Protein AF-A0A7C1EZW5-F1 (afdb_monomer_lite)

Radius of gyration: 17.22 Å; chains: 1; bounding box: 45×23×49 Å

Sequence (164 aa):
MNIEGFLLTSAQVAVALAGFAALISAFRRRDNTLSASEIAGRSMILELGLAAGFFGLLPFPIDAFLNEFNLVGVWRICSLILVIFLTVWGVYNYRRAVNVAVHDGLSNGVQMSFNIVLIVINASLIANILIFGIAALYMAGVLYMLVAGGVQFMIFVYQYAQQS

Structure (mmCIF, N/CA/C/O backbone):
data_AF-A0A7C1EZW5-F1
#
_entry.id   AF-A0A7C1EZW5-F1
#
loop_
_atom_site.group_PDB
_atom_site.id
_atom_site.type_symbol
_atom_site.label_atom_id
_atom_site.label_alt_id
_atom_site.label_comp_id
_atom_site.label_asym_id
_atom_site.label_entity_id
_atom_site.label_seq_id
_atom_site.pdbx_PDB_ins_code
_atom_site.Cartn_x
_atom_site.Cartn_y
_atom_site.Cartn_z
_atom_site.occupancy
_atom_site.B_iso_or_equiv
_atom_site.auth_seq_id
_atom_site.auth_comp_id
_atom_site.auth_asym_id
_atom_site.auth_atom_id
_atom_site.pdbx_PDB_model_num
ATOM 1 N N . MET A 1 1 ? -5.305 -12.169 -17.804 1.00 58.91 1 MET A N 1
ATOM 2 C CA . MET A 1 1 ? -5.774 -10.796 -17.520 1.00 58.91 1 MET A CA 1
ATOM 3 C C . MET A 1 1 ? -4.655 -9.845 -17.915 1.00 58.91 1 MET A C 1
ATOM 5 O O . MET A 1 1 ? -3.519 -10.148 -17.574 1.00 58.91 1 MET A O 1
ATOM 9 N N . ASN A 1 2 ? -4.929 -8.791 -18.689 1.00 91.31 2 ASN A N 1
ATOM 10 C CA . ASN A 1 2 ? -3.900 -7.815 -19.077 1.00 91.31 2 ASN A CA 1
ATOM 11 C C . ASN A 1 2 ? -3.554 -6.902 -17.878 1.00 91.31 2 ASN A C 1
ATOM 13 O O . ASN A 1 2 ? -4.418 -6.675 -17.029 1.00 91.31 2 ASN A O 1
ATOM 17 N N . ILE A 1 3 ? -2.319 -6.393 -17.804 1.00 92.62 3 ILE A N 1
ATOM 18 C CA . ILE A 1 3 ? -1.813 -5.545 -16.703 1.00 92.62 3 ILE A CA 1
ATOM 19 C C . ILE A 1 3 ? -2.688 -4.299 -16.539 1.00 92.62 3 ILE A C 1
ATOM 21 O O . ILE A 1 3 ? -3.119 -3.978 -15.435 1.00 92.62 3 ILE A O 1
ATOM 25 N N . GLU A 1 4 ? -3.019 -3.645 -17.649 1.00 91.25 4 GLU A N 1
ATOM 26 C CA . GLU A 1 4 ? -3.917 -2.491 -17.674 1.00 91.25 4 GLU A CA 1
ATOM 27 C C . GLU A 1 4 ? -5.286 -2.816 -17.062 1.00 91.25 4 GLU A C 1
ATOM 29 O O . GLU A 1 4 ? -5.761 -2.110 -16.176 1.00 91.25 4 GLU A O 1
ATOM 34 N N . GLY A 1 5 ? -5.884 -3.944 -17.459 1.00 93.94 5 GLY A N 1
ATOM 35 C CA . GLY A 1 5 ? -7.162 -4.394 -16.909 1.00 93.94 5 GLY A CA 1
ATOM 36 C C . GLY A 1 5 ? -7.098 -4.636 -15.399 1.00 93.94 5 GLY A C 1
ATOM 37 O O . GLY A 1 5 ? -8.037 -4.289 -14.687 1.00 93.94 5 GLY A O 1
ATOM 38 N N . PHE A 1 6 ? -5.983 -5.173 -14.889 1.00 95.19 6 PHE A N 1
ATOM 39 C CA . PHE A 1 6 ? -5.762 -5.318 -13.447 1.00 95.19 6 PHE A CA 1
ATOM 40 C C . PHE A 1 6 ? -5.730 -3.978 -12.727 1.00 95.19 6 PHE A C 1
ATOM 42 O O . PHE A 1 6 ? -6.415 -3.809 -11.718 1.00 95.19 6 PHE A O 1
ATOM 49 N N . LEU A 1 7 ? -4.956 -3.033 -13.245 1.00 94.50 7 LEU A N 1
ATOM 50 C CA . LEU A 1 7 ? -4.761 -1.726 -12.634 1.00 94.50 7 LEU A CA 1
ATOM 51 C C . LEU A 1 7 ? -6.050 -0.899 -12.619 1.00 94.50 7 LEU A C 1
ATOM 53 O O . LEU A 1 7 ? -6.426 -0.373 -11.572 1.00 94.50 7 LEU A O 1
ATOM 57 N N . LEU A 1 8 ? -6.783 -0.871 -13.735 1.00 95.25 8 LEU A N 1
ATOM 58 C CA . LEU A 1 8 ? -8.068 -0.174 -13.823 1.00 95.25 8 LEU A CA 1
ATOM 59 C C . LEU A 1 8 ? -9.123 -0.813 -12.917 1.00 95.25 8 LEU A C 1
ATOM 61 O O . LEU A 1 8 ? -9.821 -0.101 -12.198 1.00 95.25 8 LEU A O 1
ATOM 65 N N . THR A 1 9 ? -9.207 -2.147 -12.888 1.00 96.25 9 THR A N 1
ATOM 66 C CA . THR A 1 9 ? -10.132 -2.849 -11.981 1.00 96.25 9 THR A CA 1
ATOM 67 C C . THR A 1 9 ? -9.777 -2.567 -10.524 1.00 96.25 9 THR A C 1
ATOM 69 O O . THR A 1 9 ? -10.651 -2.264 -9.717 1.00 96.25 9 THR A O 1
ATOM 72 N N . SER A 1 10 ? -8.487 -2.602 -10.184 1.00 95.12 10 SER A N 1
ATOM 73 C CA . SER A 1 10 ? -8.001 -2.280 -8.841 1.00 95.12 10 SER A CA 1
ATOM 74 C C . SER A 1 10 ? -8.378 -0.855 -8.442 1.00 95.12 10 SER A C 1
ATOM 76 O O . SER A 1 10 ? -8.864 -0.647 -7.333 1.00 95.12 10 SER A O 1
ATOM 78 N N . ALA A 1 11 ? -8.234 0.108 -9.357 1.00 94.44 11 ALA A N 1
ATOM 79 C CA . ALA A 1 11 ? -8.622 1.493 -9.123 1.00 94.44 11 ALA A CA 1
ATOM 80 C C . ALA A 1 11 ? -10.140 1.657 -8.935 1.00 94.44 11 ALA A C 1
ATOM 82 O O . ALA A 1 11 ? -10.576 2.364 -8.028 1.00 94.44 11 ALA A O 1
ATOM 83 N N . GLN A 1 12 ? -10.956 0.965 -9.733 1.00 95.31 12 GLN A N 1
ATOM 84 C CA . GLN A 1 12 ? -12.416 0.966 -9.584 1.00 95.31 12 GLN A CA 1
ATOM 85 C C . GLN A 1 12 ? -12.849 0.393 -8.229 1.00 95.31 12 GLN A C 1
ATOM 87 O O . GLN A 1 12 ? -13.665 1.000 -7.534 1.00 95.31 12 GLN A O 1
ATOM 92 N N . VAL A 1 13 ? -12.273 -0.743 -7.825 1.00 95.06 13 VAL A N 1
ATOM 93 C CA . VAL A 1 13 ? -12.552 -1.375 -6.525 1.00 95.06 13 VAL A CA 1
ATOM 94 C C . VAL A 1 13 ? -12.131 -0.460 -5.375 1.00 95.06 13 VAL A C 1
ATOM 96 O O . VAL A 1 13 ? -12.888 -0.280 -4.424 1.00 95.06 13 VAL A O 1
ATOM 99 N N . ALA A 1 14 ? -10.958 0.161 -5.477 1.00 93.00 14 ALA A N 1
ATOM 100 C CA . ALA A 1 14 ? -10.457 1.147 -4.525 1.00 93.00 14 ALA A CA 1
ATOM 101 C C . ALA A 1 14 ? -11.425 2.323 -4.318 1.00 93.00 14 ALA A C 1
ATOM 103 O O . ALA A 1 14 ? -11.773 2.655 -3.182 1.00 93.00 14 ALA A O 1
ATOM 104 N N . VAL A 1 15 ? -11.890 2.928 -5.415 1.00 92.44 15 VAL A N 1
ATOM 105 C CA . VAL A 1 15 ? -12.842 4.047 -5.379 1.00 92.44 15 VAL A CA 1
ATOM 106 C C . VAL A 1 15 ? -14.182 3.602 -4.798 1.00 92.44 15 VAL A C 1
ATOM 108 O O . VAL A 1 15 ? -14.750 4.319 -3.975 1.00 92.44 15 VAL A O 1
ATOM 111 N N . ALA A 1 16 ? -14.669 2.411 -5.158 1.00 93.25 16 ALA A N 1
ATOM 112 C CA . ALA A 1 16 ? -15.894 1.860 -4.587 1.00 93.25 16 ALA A CA 1
ATOM 113 C C . ALA A 1 16 ? -15.770 1.659 -3.067 1.00 93.25 16 ALA A C 1
ATOM 115 O O . ALA A 1 16 ? -16.641 2.107 -2.324 1.00 93.25 16 ALA A O 1
ATOM 116 N N . LEU A 1 17 ? -14.673 1.058 -2.589 1.00 89.75 17 LEU A N 1
ATOM 117 C CA . LEU A 1 17 ? -14.407 0.866 -1.157 1.00 89.75 17 LEU A CA 1
ATOM 118 C C . LEU A 1 17 ? -14.364 2.197 -0.397 1.00 89.75 17 LEU A C 1
ATOM 120 O O . LEU A 1 17 ? -15.031 2.343 0.629 1.00 89.75 17 LEU A O 1
ATOM 124 N N . ALA A 1 18 ? -13.624 3.182 -0.914 1.00 89.38 18 ALA A N 1
ATOM 125 C CA . ALA A 1 18 ? -13.549 4.510 -0.310 1.00 89.38 18 ALA A CA 1
ATOM 126 C C . ALA A 1 18 ? -14.921 5.211 -0.305 1.00 89.38 18 ALA A C 1
ATOM 128 O O . ALA A 1 18 ? -15.319 5.794 0.705 1.00 89.38 18 ALA A O 1
ATOM 129 N N . GLY A 1 19 ? -15.678 5.105 -1.402 1.00 88.94 19 GLY A N 1
ATOM 130 C CA . GLY A 1 19 ? -17.025 5.660 -1.527 1.00 88.94 19 GLY A CA 1
ATOM 131 C C . GLY A 1 19 ? -18.012 5.048 -0.532 1.00 88.94 19 GLY A C 1
ATOM 132 O O . GLY A 1 19 ? -18.710 5.778 0.171 1.00 88.94 19 GLY A O 1
ATOM 133 N N . PHE A 1 20 ? -18.029 3.719 -0.394 1.00 87.25 20 PHE A N 1
ATOM 134 C CA . PHE A 1 20 ? -18.870 3.046 0.598 1.00 87.25 20 PHE A CA 1
ATOM 135 C C . PHE A 1 20 ? -18.492 3.430 2.029 1.00 87.25 20 PHE A C 1
ATOM 137 O O . PHE A 1 20 ? -19.378 3.701 2.840 1.00 87.25 20 PHE A O 1
ATOM 144 N N . ALA A 1 21 ? -17.198 3.519 2.344 1.00 84.06 21 ALA A N 1
ATOM 145 C CA . ALA A 1 21 ? -16.747 3.967 3.659 1.00 84.06 21 ALA A CA 1
ATOM 146 C C . ALA A 1 21 ? -17.227 5.393 3.982 1.00 84.06 21 ALA A C 1
ATOM 148 O O . ALA A 1 21 ? -17.702 5.651 5.092 1.00 84.06 21 ALA A O 1
ATOM 149 N N . ALA A 1 22 ? -17.173 6.302 3.003 1.00 84.94 22 ALA A N 1
ATOM 150 C CA . ALA A 1 22 ? -17.694 7.659 3.143 1.00 84.94 22 ALA A CA 1
ATOM 151 C C . ALA A 1 22 ? -19.218 7.675 3.369 1.00 84.94 22 ALA A C 1
ATOM 153 O O . ALA A 1 22 ? -19.690 8.376 4.265 1.00 84.94 22 ALA A O 1
ATOM 154 N N . LEU A 1 23 ? -19.982 6.865 2.625 1.00 86.50 23 LEU A N 1
ATOM 155 C CA . LEU A 1 23 ? -21.436 6.751 2.789 1.00 86.50 23 LEU A CA 1
ATOM 156 C C . LEU A 1 23 ? -21.817 6.234 4.179 1.00 86.50 23 LEU A C 1
ATOM 158 O O . LEU A 1 23 ? -22.645 6.847 4.850 1.00 86.50 23 LEU A O 1
ATOM 162 N N . ILE A 1 24 ? -21.190 5.154 4.657 1.00 80.25 24 ILE A N 1
ATOM 163 C CA . ILE A 1 24 ? -21.482 4.628 6.002 1.00 80.25 24 ILE A CA 1
ATOM 164 C C . ILE A 1 24 ? -21.112 5.660 7.074 1.00 80.25 24 ILE A C 1
ATOM 166 O O . ILE A 1 24 ? -21.811 5.806 8.079 1.00 80.25 24 ILE A O 1
ATOM 170 N N . SER A 1 25 ? -20.038 6.423 6.856 1.00 76.25 25 SER A N 1
ATOM 171 C CA . SER A 1 25 ? -19.686 7.517 7.756 1.00 76.25 25 SER A CA 1
ATOM 172 C C . SER A 1 25 ? -20.742 8.629 7.767 1.00 76.25 25 SER A C 1
ATOM 174 O O . SER A 1 25 ? -21.007 9.175 8.836 1.00 76.25 25 SER A O 1
ATOM 176 N N . ALA A 1 26 ? -21.359 8.938 6.622 1.00 81.56 26 ALA A N 1
ATOM 177 C CA . ALA A 1 26 ? -22.389 9.969 6.493 1.00 81.56 26 ALA A CA 1
ATOM 178 C C . ALA A 1 26 ? -23.746 9.558 7.093 1.00 81.56 26 ALA A C 1
ATOM 180 O O . ALA A 1 26 ? -24.428 10.391 7.683 1.00 81.56 26 ALA A O 1
ATOM 181 N N . PHE A 1 27 ? -24.132 8.283 6.979 1.00 76.56 27 PHE A N 1
ATOM 182 C CA . PHE A 1 27 ? -25.427 7.784 7.465 1.00 76.56 27 PHE A CA 1
ATOM 183 C C . PHE A 1 27 ? -25.459 7.420 8.960 1.00 76.56 27 PHE A C 1
ATOM 185 O O . PHE A 1 27 ? -26.518 7.071 9.486 1.00 76.56 27 PHE A O 1
ATOM 192 N N . ARG A 1 28 ? -24.336 7.507 9.685 1.00 70.31 28 ARG A N 1
ATOM 193 C CA . ARG A 1 28 ? -24.320 7.225 11.130 1.00 70.31 28 ARG A CA 1
ATOM 194 C C . ARG A 1 28 ? -25.035 8.334 11.915 1.00 70.31 28 ARG A C 1
ATOM 196 O O . ARG A 1 28 ? -24.754 9.516 11.740 1.00 70.31 28 ARG A O 1
ATOM 203 N N . ARG A 1 29 ? -25.913 7.936 12.846 1.00 67.44 29 ARG A N 1
ATOM 204 C CA . ARG A 1 29 ? -26.573 8.847 13.799 1.00 67.44 29 ARG A CA 1
ATOM 205 C C . ARG A 1 29 ? -25.540 9.612 14.633 1.00 67.44 29 ARG A C 1
ATOM 207 O O . ARG A 1 29 ? -24.591 9.023 15.148 1.00 67.44 29 ARG A O 1
ATOM 214 N N . ARG A 1 30 ? -25.754 10.922 14.769 1.00 63.53 30 ARG A N 1
ATOM 215 C CA . ARG A 1 30 ? -24.830 11.886 15.394 1.00 63.53 30 ARG A CA 1
ATOM 216 C C . ARG A 1 30 ? -24.683 11.716 16.914 1.00 63.53 30 ARG A C 1
ATOM 218 O O . ARG A 1 30 ? -23.771 12.296 17.491 1.00 63.53 30 ARG A O 1
ATOM 225 N N . ASP A 1 31 ? -25.540 10.908 17.532 1.00 62.28 31 ASP A N 1
ATOM 226 C CA . ASP A 1 31 ? -25.716 10.879 18.988 1.00 62.28 31 ASP A CA 1
ATOM 227 C C . ASP A 1 31 ? -24.695 9.999 19.739 1.00 62.28 31 ASP A C 1
ATOM 229 O O . ASP A 1 31 ? -24.579 10.124 20.954 1.00 62.28 31 ASP A O 1
ATOM 233 N N . ASN A 1 32 ? -23.902 9.169 19.043 1.00 66.81 32 ASN A N 1
ATOM 234 C CA . ASN A 1 32 ? -22.849 8.344 19.660 1.00 66.81 32 ASN A CA 1
ATOM 235 C C . ASN A 1 32 ? -21.445 8.862 19.317 1.00 66.81 32 ASN A C 1
ATOM 237 O O . ASN A 1 32 ? -21.026 8.806 18.152 1.00 66.81 32 ASN A O 1
ATOM 241 N N . THR A 1 33 ? -20.693 9.290 20.337 1.00 72.88 33 THR A N 1
ATOM 242 C CA . THR A 1 33 ? -19.266 9.626 20.217 1.00 72.88 33 THR A CA 1
ATOM 243 C C . THR A 1 33 ? -18.488 8.433 19.659 1.00 72.88 33 THR A C 1
ATOM 245 O O . THR A 1 33 ? -18.694 7.288 20.055 1.00 72.88 33 THR A O 1
ATOM 248 N N . LEU A 1 34 ? -17.632 8.689 18.668 1.00 68.62 34 LEU A N 1
ATOM 249 C CA . LEU A 1 34 ? -16.804 7.651 18.055 1.00 68.62 34 LEU A CA 1
ATOM 250 C C . LEU A 1 34 ? -15.712 7.217 19.033 1.00 68.62 34 LEU A C 1
ATOM 252 O O . LEU A 1 34 ? -15.039 8.069 19.619 1.00 68.62 34 LEU A O 1
ATOM 256 N N . SER A 1 35 ? -15.489 5.909 19.157 1.00 73.44 35 SER A N 1
ATOM 257 C CA . SER A 1 35 ? -14.277 5.432 19.822 1.00 73.44 35 SER A CA 1
ATOM 258 C C . SER A 1 35 ? -13.046 5.781 18.972 1.00 73.44 35 SER A C 1
ATOM 260 O O . SER A 1 35 ? -13.121 5.916 17.744 1.00 73.44 35 SER A O 1
ATOM 262 N N . ALA A 1 36 ? -11.876 5.890 19.602 1.00 70.88 36 ALA A N 1
ATOM 263 C CA . ALA A 1 36 ? -10.627 6.133 18.879 1.00 70.88 36 ALA A CA 1
ATOM 264 C C . ALA A 1 36 ? -10.334 5.034 17.835 1.00 70.88 36 ALA A C 1
ATOM 266 O O . ALA A 1 36 ? -9.794 5.320 16.763 1.00 70.88 36 ALA A O 1
ATOM 267 N N . SER A 1 37 ? -10.740 3.790 18.113 1.00 70.44 37 SER A N 1
ATOM 268 C CA . SER A 1 37 ? -10.587 2.651 17.204 1.00 70.44 37 SER A CA 1
ATOM 269 C C . SER A 1 37 ? -11.500 2.740 15.976 1.00 70.44 37 SER A C 1
ATOM 271 O O . SER A 1 37 ? -11.053 2.439 14.868 1.00 70.44 37 SER A O 1
ATOM 273 N N . GLU A 1 38 ? -12.733 3.231 16.127 1.00 74.88 38 GLU A N 1
ATOM 274 C CA . GLU A 1 38 ? -13.650 3.464 15.005 1.00 74.88 38 GLU A CA 1
ATOM 275 C C . GLU A 1 38 ? -13.143 4.573 14.077 1.00 74.88 38 GLU A C 1
ATOM 277 O O . GLU A 1 38 ? -13.188 4.425 12.853 1.00 74.88 38 GLU A O 1
ATOM 282 N N . ILE A 1 39 ? -12.627 5.670 14.645 1.00 79.88 39 ILE A N 1
ATOM 283 C CA . ILE A 1 39 ? -12.030 6.768 13.868 1.00 79.88 39 ILE A CA 1
ATOM 284 C C . ILE A 1 39 ? -10.828 6.244 13.081 1.00 79.88 39 ILE A C 1
ATOM 286 O O . ILE A 1 39 ? -10.754 6.430 11.866 1.00 79.88 39 ILE A O 1
ATOM 290 N N . ALA A 1 40 ? -9.916 5.541 13.756 1.00 77.38 40 ALA A N 1
ATOM 291 C CA . ALA A 1 40 ? -8.725 4.977 13.134 1.00 77.38 40 ALA A CA 1
ATOM 292 C C . ALA A 1 40 ? -9.069 3.995 12.001 1.00 77.38 40 ALA A C 1
ATOM 294 O O . ALA A 1 40 ? -8.456 4.053 10.933 1.00 77.38 40 ALA A O 1
ATOM 295 N N . GLY A 1 41 ? -10.071 3.134 12.206 1.00 78.94 41 GLY A N 1
ATOM 296 C CA . GLY A 1 41 ? -10.533 2.178 11.202 1.00 78.94 41 GLY A CA 1
ATOM 297 C C . GLY A 1 41 ? -11.123 2.853 9.964 1.00 78.94 41 GLY A C 1
ATOM 298 O O . GLY A 1 41 ? -10.783 2.478 8.845 1.00 78.94 41 GLY A O 1
ATOM 299 N N . ARG A 1 42 ? -11.948 3.891 10.142 1.00 83.50 42 ARG A N 1
ATOM 300 C CA . ARG A 1 42 ? -12.526 4.659 9.024 1.00 83.50 42 ARG A CA 1
ATOM 301 C C . ARG A 1 42 ? -11.466 5.383 8.212 1.00 83.50 42 ARG A C 1
ATOM 303 O O . ARG A 1 42 ? -11.464 5.270 6.986 1.00 83.50 42 ARG A O 1
ATOM 310 N N . SER A 1 43 ? -10.558 6.086 8.889 1.00 85.00 43 SER A N 1
ATOM 311 C CA . SER A 1 43 ? -9.451 6.773 8.222 1.00 85.00 43 SER A CA 1
ATOM 312 C C . SER A 1 43 ? -8.603 5.785 7.430 1.00 85.00 43 SER A C 1
ATOM 314 O O . SER A 1 43 ? -8.279 6.050 6.282 1.00 85.00 43 SER A O 1
ATOM 316 N N . MET A 1 44 ? -8.338 4.599 7.985 1.00 86.62 44 MET A N 1
ATOM 317 C CA . MET A 1 44 ? -7.575 3.556 7.301 1.00 86.62 44 MET A CA 1
ATOM 318 C C . MET A 1 44 ? -8.240 3.058 6.012 1.00 86.62 44 MET A C 1
ATOM 320 O O . MET A 1 44 ? -7.550 2.892 5.009 1.00 86.62 44 MET A O 1
ATOM 324 N N . ILE A 1 45 ? -9.561 2.840 6.011 1.00 89.81 45 ILE A N 1
ATOM 325 C CA . ILE A 1 45 ? -10.283 2.402 4.804 1.00 89.81 45 ILE A CA 1
ATOM 326 C C . ILE A 1 45 ? -10.208 3.481 3.718 1.00 89.81 45 ILE A C 1
ATOM 328 O O . ILE A 1 45 ? -9.930 3.169 2.562 1.00 89.81 45 ILE A O 1
ATOM 332 N N . LEU A 1 46 ? -10.421 4.748 4.090 1.00 89.94 46 LEU A N 1
ATOM 333 C CA . LEU A 1 46 ? -10.352 5.873 3.156 1.00 89.94 46 LEU A CA 1
ATOM 334 C C . LEU A 1 46 ? -8.936 6.081 2.611 1.00 89.94 46 LEU A C 1
ATOM 336 O O . LEU A 1 46 ? -8.765 6.195 1.401 1.00 89.94 46 LEU A O 1
ATOM 340 N N . GLU A 1 47 ? -7.926 6.092 3.482 1.00 91.81 47 GLU A N 1
ATOM 341 C CA . GLU A 1 47 ? -6.517 6.251 3.113 1.00 91.81 47 GLU A CA 1
ATOM 342 C C . GLU A 1 47 ? -6.070 5.154 2.145 1.00 91.81 47 GLU A C 1
ATOM 344 O O . GLU A 1 47 ? -5.539 5.458 1.080 1.00 91.81 47 GLU A O 1
ATOM 349 N N . LEU A 1 48 ? -6.313 3.882 2.484 1.00 92.88 48 LEU A N 1
ATOM 350 C CA . LEU A 1 48 ? -5.892 2.752 1.655 1.00 92.88 48 LEU A CA 1
ATOM 351 C C . LEU A 1 48 ? -6.706 2.639 0.368 1.00 92.88 48 LEU A C 1
ATOM 353 O O . LEU A 1 48 ? -6.134 2.320 -0.670 1.00 92.88 48 LEU A O 1
ATOM 357 N N . GLY A 1 49 ? -8.011 2.924 0.409 1.00 92.44 49 GLY A N 1
ATOM 358 C CA . GLY A 1 49 ? -8.859 2.947 -0.781 1.00 92.44 49 GLY A CA 1
ATOM 359 C C . GLY A 1 49 ? -8.409 4.026 -1.763 1.00 92.44 49 GLY A C 1
ATOM 360 O O . GLY A 1 49 ? -8.113 3.727 -2.916 1.00 92.44 49 GLY A O 1
ATOM 361 N N . LEU A 1 50 ? -8.262 5.272 -1.309 1.00 93.62 50 LEU A N 1
ATOM 362 C CA . LEU A 1 50 ? -7.802 6.368 -2.168 1.00 93.62 50 LEU A CA 1
ATOM 363 C C . LEU A 1 50 ? -6.370 6.146 -2.666 1.00 93.62 50 LEU A C 1
ATOM 365 O O . LEU A 1 50 ? -6.102 6.364 -3.847 1.00 93.62 50 LEU A O 1
ATOM 369 N N . ALA A 1 51 ? -5.467 5.664 -1.807 1.00 95.62 51 ALA A N 1
ATOM 370 C CA . ALA A 1 51 ? -4.103 5.342 -2.207 1.00 95.62 51 ALA A CA 1
ATOM 371 C C . ALA A 1 51 ? -4.070 4.218 -3.248 1.00 95.62 51 ALA A C 1
ATOM 373 O O . ALA A 1 51 ? -3.412 4.366 -4.273 1.00 95.62 51 ALA A O 1
ATOM 374 N N . ALA A 1 52 ? -4.812 3.126 -3.051 1.00 95.88 52 ALA A N 1
ATOM 375 C CA . ALA A 1 52 ? -4.897 2.048 -4.031 1.00 95.88 52 ALA A CA 1
ATOM 376 C C . ALA A 1 52 ? -5.480 2.522 -5.369 1.00 95.88 52 ALA A C 1
ATOM 378 O O . ALA A 1 52 ? -5.016 2.081 -6.416 1.00 95.88 52 ALA A O 1
ATOM 379 N N . GLY A 1 53 ? -6.434 3.458 -5.349 1.00 95.69 53 GLY A N 1
ATOM 380 C CA . GLY A 1 53 ? -6.953 4.106 -6.553 1.00 95.69 53 GLY A CA 1
ATOM 381 C C . GLY A 1 53 ? -5.885 4.922 -7.274 1.00 95.69 53 GLY A C 1
ATOM 382 O O . GLY A 1 53 ? -5.639 4.720 -8.462 1.00 95.69 53 GLY A O 1
ATOM 383 N N . PHE A 1 54 ? -5.203 5.797 -6.536 1.00 96.88 54 PHE A N 1
ATOM 384 C CA . PHE A 1 54 ? -4.120 6.628 -7.054 1.00 96.88 54 PHE A CA 1
ATOM 385 C C . PHE A 1 54 ? -2.979 5.786 -7.635 1.00 96.88 54 PHE A C 1
ATOM 387 O O . PHE A 1 54 ? -2.591 5.980 -8.782 1.00 96.88 54 PHE A O 1
ATOM 394 N N . PHE A 1 55 ? -2.474 4.811 -6.878 1.00 97.00 55 PHE A N 1
ATOM 395 C CA . PHE A 1 55 ? -1.406 3.921 -7.325 1.00 97.00 55 PHE A CA 1
ATOM 396 C C . PHE A 1 55 ? -1.879 2.965 -8.427 1.00 97.00 55 PHE A C 1
ATOM 398 O O . PHE A 1 55 ? -1.127 2.692 -9.348 1.00 97.00 55 PHE A O 1
ATOM 405 N N . GLY A 1 56 ? -3.138 2.529 -8.440 1.00 95.69 56 GLY A N 1
ATOM 406 C CA . GLY A 1 56 ? -3.687 1.791 -9.580 1.00 95.69 56 GLY A CA 1
ATOM 407 C C . GLY A 1 56 ? -3.585 2.581 -10.890 1.00 95.69 56 GLY A C 1
ATOM 408 O O . GLY A 1 56 ? -3.317 2.005 -11.938 1.00 95.69 56 GLY A O 1
ATOM 409 N N . LEU A 1 57 ? -3.731 3.905 -10.831 1.00 96.44 57 LEU A N 1
ATOM 410 C CA . LEU A 1 57 ? -3.662 4.775 -12.004 1.00 96.44 57 LEU A CA 1
ATOM 411 C C . LEU A 1 57 ? -2.267 5.347 -12.277 1.00 96.44 57 LEU A C 1
ATOM 413 O O . LEU A 1 57 ? -2.021 5.791 -13.391 1.00 96.44 57 LEU A O 1
ATOM 417 N N . LEU A 1 58 ? -1.356 5.339 -11.304 1.00 96.00 58 LEU A N 1
ATOM 418 C CA . LEU A 1 58 ? -0.046 5.991 -11.388 1.00 96.00 58 LEU A CA 1
ATOM 419 C C . LEU A 1 58 ? 0.847 5.532 -12.563 1.00 96.00 58 LEU A C 1
ATOM 421 O O . LEU A 1 58 ? 1.548 6.385 -13.112 1.00 96.00 58 LEU A O 1
ATOM 425 N N . PRO A 1 59 ? 0.845 4.255 -12.999 1.00 94.12 59 PRO A N 1
ATOM 426 C CA . PRO A 1 59 ? 1.681 3.832 -14.120 1.00 94.12 59 PRO A CA 1
ATOM 427 C C . PRO A 1 59 ? 1.355 4.535 -15.441 1.00 94.12 59 PRO A C 1
ATOM 429 O O . PRO A 1 59 ? 2.276 4.826 -16.192 1.00 94.12 59 PRO A O 1
ATOM 432 N N . PHE A 1 60 ? 0.086 4.866 -15.709 1.00 93.19 60 PHE A N 1
ATOM 433 C CA . PHE A 1 60 ? -0.339 5.488 -16.971 1.00 93.19 60 PHE A CA 1
ATOM 434 C C . PHE A 1 60 ? 0.245 6.894 -17.206 1.00 93.19 60 PHE A C 1
ATOM 436 O O . PHE A 1 60 ? 0.835 7.114 -18.263 1.00 93.19 60 PHE A O 1
ATOM 443 N N . PRO A 1 61 ? 0.136 7.863 -16.270 1.00 93.12 61 PRO A N 1
ATOM 444 C CA . PRO A 1 61 ? 0.781 9.153 -16.444 1.00 93.12 61 PRO A CA 1
ATOM 445 C C . PRO A 1 61 ? 2.303 9.019 -16.428 1.00 93.12 61 PRO A C 1
ATOM 447 O O . PRO A 1 61 ? 2.955 9.722 -17.187 1.00 93.12 61 PRO A O 1
ATOM 450 N N . ILE A 1 62 ? 2.886 8.126 -15.615 1.00 92.38 62 ILE A N 1
ATOM 451 C CA . ILE A 1 62 ? 4.346 7.942 -15.594 1.00 92.38 62 ILE A CA 1
ATOM 452 C C . ILE A 1 62 ? 4.854 7.452 -16.952 1.00 92.38 62 ILE A C 1
ATOM 454 O O . ILE A 1 62 ? 5.819 8.017 -17.453 1.00 92.38 62 ILE A O 1
ATOM 458 N N . ASP A 1 63 ? 4.190 6.470 -17.559 1.00 91.56 63 ASP A N 1
ATOM 459 C CA . ASP A 1 63 ? 4.502 5.985 -18.908 1.00 91.56 63 ASP A CA 1
ATOM 460 C C . ASP A 1 63 ? 4.379 7.110 -19.952 1.00 91.56 63 ASP A C 1
ATOM 462 O O . ASP A 1 63 ? 5.295 7.336 -20.738 1.00 91.56 63 ASP A O 1
ATOM 466 N N . ALA A 1 64 ? 3.308 7.911 -19.884 1.00 89.38 64 ALA A N 1
ATOM 467 C CA . ALA A 1 64 ? 3.088 9.029 -20.803 1.00 89.38 64 ALA A CA 1
ATOM 468 C C . ALA A 1 64 ? 4.100 10.185 -20.648 1.00 89.38 64 ALA A C 1
ATOM 470 O O . ALA A 1 64 ? 4.496 10.800 -21.640 1.00 89.38 64 ALA A O 1
ATOM 471 N N . PHE A 1 65 ? 4.510 10.517 -19.418 1.00 87.12 65 PHE A N 1
ATOM 472 C CA . PHE A 1 65 ? 5.474 11.591 -19.145 1.00 87.12 65 PHE A CA 1
ATOM 473 C C . PHE A 1 65 ? 6.905 11.177 -19.467 1.00 87.12 65 PHE A C 1
ATOM 475 O O . PHE A 1 65 ? 7.705 11.995 -19.919 1.00 87.12 65 PHE A O 1
ATOM 482 N N . LEU A 1 66 ? 7.234 9.916 -19.214 1.00 81.75 66 LEU A N 1
ATOM 483 C CA . LEU A 1 66 ? 8.573 9.382 -19.352 1.00 81.75 66 LEU A CA 1
ATOM 484 C C . LEU A 1 66 ? 8.744 8.660 -20.685 1.00 81.75 66 LEU A C 1
ATOM 486 O O . LEU A 1 66 ? 9.393 7.627 -20.686 1.00 81.75 66 LEU A O 1
ATOM 490 N N . ASN A 1 67 ? 8.241 9.206 -21.800 1.00 71.75 67 ASN A N 1
ATOM 491 C CA . ASN A 1 67 ? 8.371 8.666 -23.174 1.00 71.75 67 ASN A CA 1
ATOM 492 C C . ASN A 1 67 ? 9.788 8.155 -23.573 1.00 71.75 67 ASN A C 1
ATOM 494 O O . ASN A 1 67 ? 9.946 7.548 -24.628 1.00 71.75 67 ASN A O 1
ATOM 498 N N . GLU A 1 68 ? 10.819 8.404 -22.759 1.00 64.94 68 GLU A N 1
ATOM 499 C CA . GLU A 1 68 ? 12.201 7.927 -22.885 1.00 64.94 68 GLU A CA 1
ATOM 500 C C . GLU A 1 68 ? 12.573 6.702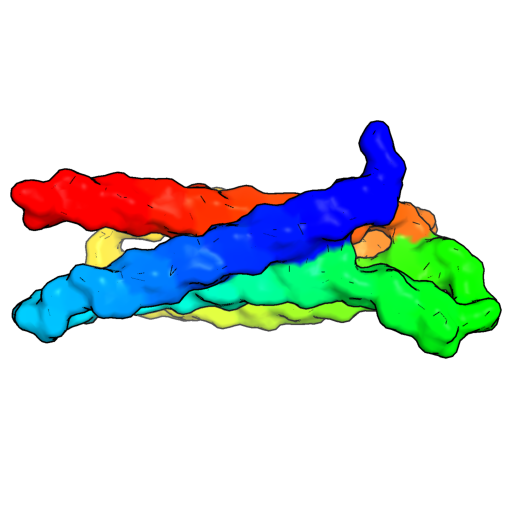 -22.013 1.00 64.94 68 GLU A C 1
ATOM 502 O O . GLU A 1 68 ? 13.559 6.021 -22.299 1.00 64.94 68 GLU A O 1
ATOM 507 N N . PHE A 1 69 ? 11.837 6.388 -20.942 1.00 61.44 69 PHE A N 1
ATOM 508 C CA . PHE A 1 69 ? 12.110 5.228 -20.093 1.00 61.44 69 PHE A CA 1
ATOM 509 C C . PHE A 1 69 ? 11.433 3.978 -20.661 1.00 61.44 69 PHE A C 1
ATOM 511 O O . PHE A 1 69 ? 10.220 3.923 -20.821 1.00 61.44 69 PHE A O 1
ATOM 518 N N . ASN A 1 70 ? 12.218 2.918 -20.880 1.00 81.44 70 ASN A N 1
ATOM 519 C CA . ASN A 1 70 ? 11.674 1.589 -21.168 1.00 81.44 70 ASN A CA 1
ATOM 520 C C . ASN A 1 70 ? 10.666 1.165 -20.084 1.00 81.44 70 ASN A C 1
ATOM 522 O O . ASN A 1 70 ? 10.816 1.544 -18.922 1.00 81.44 70 ASN A O 1
ATOM 526 N N . LEU A 1 71 ? 9.730 0.272 -20.428 1.00 83.06 71 LEU A N 1
ATOM 527 C CA . LEU A 1 71 ? 8.729 -0.321 -19.520 1.00 83.06 71 LEU A CA 1
ATOM 528 C C . LEU A 1 71 ? 9.282 -0.683 -18.125 1.00 83.06 71 LEU A C 1
ATOM 530 O O . LEU A 1 71 ? 8.626 -0.466 -17.112 1.00 83.06 71 LEU A O 1
ATOM 534 N N . VAL A 1 72 ? 10.514 -1.196 -18.053 1.00 87.69 72 VAL A N 1
ATOM 535 C CA . VAL A 1 72 ? 11.207 -1.535 -16.796 1.00 87.69 72 VAL A CA 1
ATOM 536 C C . VAL A 1 72 ? 11.379 -0.319 -15.870 1.00 87.69 72 VAL A C 1
ATOM 538 O O . VAL A 1 72 ? 11.207 -0.429 -14.656 1.00 87.69 72 VAL A O 1
ATOM 541 N N . GLY A 1 73 ? 11.713 0.848 -16.425 1.00 90.44 73 GLY A N 1
ATOM 542 C CA . GLY A 1 73 ? 11.892 2.099 -15.686 1.00 90.44 73 GLY A CA 1
ATOM 543 C C . GLY A 1 73 ? 10.595 2.594 -15.051 1.00 90.44 73 GLY A C 1
ATOM 544 O O . GLY A 1 73 ? 10.600 2.948 -13.871 1.00 90.44 73 GLY A O 1
ATOM 545 N N . VAL A 1 74 ? 9.477 2.518 -15.783 1.00 93.75 74 VAL A N 1
ATOM 546 C CA . VAL A 1 74 ? 8.140 2.884 -15.282 1.00 93.75 74 VAL A CA 1
ATOM 547 C C . VAL A 1 74 ? 7.814 2.103 -14.010 1.00 93.75 74 VAL A C 1
ATOM 549 O O . VAL A 1 74 ? 7.489 2.700 -12.982 1.00 93.75 74 VAL A O 1
ATOM 552 N N . TRP A 1 75 ? 7.988 0.777 -14.026 1.00 95.44 75 TRP A N 1
ATOM 553 C CA . TRP A 1 75 ? 7.690 -0.064 -12.863 1.00 95.44 75 TRP A CA 1
ATOM 554 C C . TRP A 1 75 ? 8.611 0.206 -11.678 1.00 95.44 75 TRP A C 1
ATOM 556 O O . TRP A 1 75 ? 8.147 0.196 -10.539 1.00 95.44 75 TRP A O 1
ATOM 566 N N . ARG A 1 76 ? 9.896 0.490 -11.917 1.00 95.56 76 ARG A N 1
ATOM 567 C CA . ARG A 1 76 ? 10.837 0.842 -10.843 1.00 95.56 76 ARG A CA 1
ATOM 568 C C . ARG A 1 76 ? 10.453 2.154 -10.166 1.00 95.56 76 ARG A C 1
ATOM 570 O O . ARG A 1 76 ? 10.449 2.213 -8.939 1.00 95.56 76 ARG A O 1
ATOM 577 N N . ILE A 1 77 ? 10.080 3.173 -10.937 1.00 95.50 77 ILE A N 1
ATOM 578 C CA . ILE A 1 77 ? 9.658 4.474 -10.398 1.00 95.50 77 ILE A CA 1
ATOM 579 C C . ILE A 1 77 ? 8.332 4.332 -9.646 1.00 95.50 77 ILE A C 1
ATOM 581 O O . ILE A 1 77 ? 8.221 4.784 -8.507 1.00 95.50 77 ILE A O 1
ATOM 585 N N . CYS A 1 78 ? 7.353 3.633 -10.225 1.00 96.88 78 CYS A N 1
ATOM 586 C CA . CYS A 1 78 ? 6.082 3.354 -9.556 1.00 96.88 78 CYS A CA 1
ATOM 587 C C . CYS A 1 78 ? 6.295 2.603 -8.232 1.00 96.88 78 CYS A C 1
ATOM 589 O O . CYS A 1 78 ? 5.724 2.979 -7.208 1.00 96.88 78 CYS A O 1
ATOM 591 N N . SER A 1 79 ? 7.147 1.569 -8.227 1.00 97.75 79 SER A N 1
ATOM 592 C CA . SER A 1 79 ? 7.504 0.826 -7.015 1.00 97.75 79 SER A CA 1
ATOM 593 C C . SER A 1 79 ? 8.238 1.688 -5.991 1.00 97.75 79 SER A C 1
ATOM 595 O O . SER A 1 79 ? 7.962 1.546 -4.805 1.00 97.75 79 SER A O 1
ATOM 597 N N . LEU A 1 80 ? 9.122 2.596 -6.414 1.00 97.75 80 LEU A N 1
ATOM 598 C CA . LEU A 1 80 ? 9.824 3.514 -5.513 1.00 97.75 80 LEU A CA 1
ATOM 599 C C . LEU A 1 80 ? 8.845 4.427 -4.774 1.00 97.75 80 LEU A C 1
ATOM 601 O O . LEU A 1 80 ? 8.874 4.495 -3.545 1.00 97.75 80 LEU A O 1
ATOM 605 N N . ILE A 1 81 ? 7.949 5.085 -5.512 1.00 97.50 81 ILE A N 1
ATOM 606 C CA . ILE A 1 81 ? 6.943 5.980 -4.927 1.00 97.50 81 ILE A CA 1
ATOM 607 C C . ILE A 1 81 ? 6.024 5.186 -3.986 1.00 97.50 81 ILE A C 1
ATOM 609 O O . ILE A 1 81 ? 5.727 5.639 -2.879 1.00 97.50 81 ILE A O 1
ATOM 613 N N . LEU A 1 82 ? 5.629 3.972 -4.386 1.00 97.94 82 LEU A N 1
ATOM 614 C CA . LEU A 1 82 ? 4.786 3.103 -3.570 1.00 97.94 82 LEU A CA 1
ATOM 615 C C . LEU A 1 82 ? 5.477 2.649 -2.273 1.00 97.94 82 LEU A C 1
ATOM 617 O O . LEU A 1 82 ? 4.844 2.678 -1.222 1.00 97.94 82 LEU A O 1
ATOM 621 N N . VAL A 1 83 ? 6.763 2.279 -2.305 1.00 97.88 83 VAL A N 1
ATOM 622 C CA . VAL A 1 83 ? 7.529 1.904 -1.096 1.00 97.88 83 VAL A CA 1
ATOM 623 C C . VAL A 1 83 ? 7.615 3.061 -0.117 1.00 97.88 83 VAL A C 1
ATOM 625 O O . VAL A 1 83 ? 7.418 2.861 1.081 1.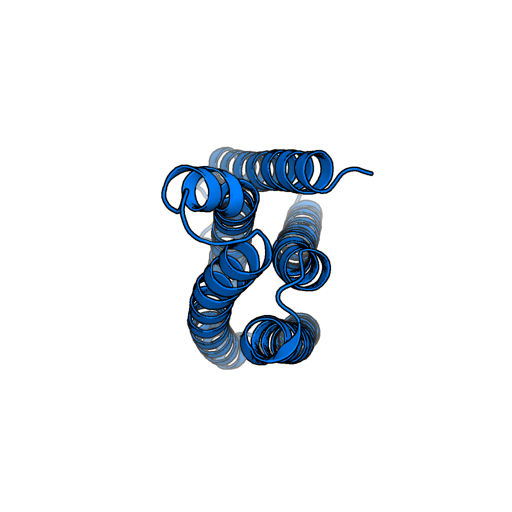00 97.88 83 VAL A O 1
ATOM 628 N N . ILE A 1 84 ? 7.887 4.273 -0.609 1.00 97.94 84 ILE A N 1
ATOM 629 C CA . ILE A 1 84 ? 7.948 5.467 0.240 1.00 97.94 84 ILE A CA 1
ATOM 630 C C . ILE A 1 84 ? 6.599 5.666 0.934 1.00 97.94 84 ILE A C 1
ATOM 632 O O . ILE A 1 84 ? 6.553 5.786 2.159 1.00 97.94 84 ILE A O 1
ATOM 636 N N . PHE A 1 85 ? 5.504 5.623 0.172 1.00 97.38 85 PHE A N 1
ATOM 637 C CA . PHE A 1 85 ? 4.159 5.743 0.724 1.00 97.38 85 PHE A CA 1
ATOM 638 C C . PHE A 1 85 ? 3.862 4.660 1.769 1.00 97.38 85 PHE A C 1
ATOM 640 O O . PHE A 1 85 ? 3.498 4.985 2.897 1.00 97.38 85 PHE A O 1
ATOM 647 N N . LEU A 1 86 ? 4.063 3.384 1.430 1.00 96.19 86 LEU A N 1
ATOM 648 C CA . LEU A 1 86 ? 3.781 2.251 2.315 1.00 96.19 86 LEU A CA 1
ATOM 649 C C . LEU A 1 86 ? 4.638 2.266 3.582 1.00 96.19 86 LEU A C 1
ATOM 651 O O . LEU A 1 86 ? 4.165 1.871 4.646 1.00 96.19 86 LEU A O 1
ATOM 655 N N . THR A 1 87 ? 5.878 2.743 3.492 1.00 96.38 87 THR A N 1
ATOM 656 C CA . THR A 1 87 ? 6.767 2.892 4.649 1.00 96.38 87 THR A CA 1
ATOM 657 C C . THR A 1 87 ? 6.274 4.003 5.572 1.00 96.38 87 THR A C 1
ATOM 659 O O . THR A 1 87 ? 6.119 3.775 6.771 1.00 96.38 87 THR A O 1
ATOM 662 N N . VAL A 1 88 ? 5.976 5.190 5.032 1.00 95.56 88 VAL A N 1
ATOM 663 C CA . VAL A 1 88 ? 5.456 6.321 5.820 1.00 95.56 88 VAL A CA 1
ATOM 664 C C . VAL A 1 88 ? 4.120 5.957 6.465 1.00 95.56 88 VAL A C 1
ATOM 666 O O . VAL A 1 88 ? 3.942 6.141 7.672 1.00 95.56 88 VAL A O 1
ATOM 669 N N . TRP A 1 89 ? 3.209 5.379 5.681 1.00 93.88 89 TRP A N 1
ATOM 670 C CA . TRP A 1 89 ? 1.911 4.917 6.156 1.00 93.88 89 TRP A CA 1
ATOM 671 C C . TRP A 1 89 ? 2.057 3.827 7.225 1.00 93.88 89 TRP A C 1
ATOM 673 O O . TRP A 1 89 ? 1.430 3.912 8.278 1.00 93.88 89 TRP A O 1
ATOM 683 N N . GLY A 1 90 ? 2.938 2.846 7.012 1.00 92.00 90 GLY A N 1
ATOM 684 C CA . GLY A 1 90 ? 3.205 1.769 7.965 1.00 92.00 90 GLY A CA 1
ATOM 685 C C . GLY A 1 90 ? 3.730 2.274 9.305 1.00 92.00 90 GLY A C 1
ATOM 686 O O . GLY A 1 90 ? 3.242 1.860 10.354 1.00 92.00 90 GLY A O 1
ATOM 687 N N . VAL A 1 91 ? 4.676 3.217 9.288 1.00 92.19 91 VAL A N 1
ATOM 688 C CA . VAL A 1 91 ? 5.205 3.845 10.509 1.00 92.19 91 VAL A CA 1
ATOM 689 C C . VAL A 1 91 ? 4.114 4.625 11.240 1.00 92.19 91 VAL A C 1
ATOM 691 O O . VAL A 1 91 ? 3.996 4.512 12.463 1.00 92.19 91 VAL A O 1
ATOM 694 N N . TYR A 1 92 ? 3.298 5.396 10.514 1.00 89.88 92 TYR A N 1
ATOM 695 C CA . TYR A 1 92 ? 2.173 6.125 11.099 1.00 89.88 92 TYR A CA 1
ATOM 696 C C . TYR A 1 92 ? 1.149 5.171 11.727 1.00 89.88 92 TYR A C 1
ATOM 698 O O . TYR A 1 92 ? 0.758 5.353 12.882 1.00 89.88 92 TYR A O 1
ATOM 706 N N . ASN A 1 93 ? 0.773 4.111 11.009 1.00 86.81 93 ASN A N 1
ATOM 707 C CA . ASN A 1 93 ? -0.186 3.125 11.484 1.00 86.81 93 ASN A CA 1
ATOM 708 C C . ASN A 1 93 ? 0.351 2.329 12.681 1.00 86.81 93 ASN A C 1
ATOM 710 O O . ASN A 1 93 ? -0.390 2.098 13.630 1.00 86.81 93 ASN A O 1
ATOM 714 N N . TYR A 1 94 ? 1.638 1.973 12.691 1.00 86.38 94 TYR A N 1
ATOM 715 C CA . TYR A 1 94 ? 2.278 1.325 13.835 1.00 86.38 94 TYR A CA 1
ATOM 716 C C . TYR A 1 94 ? 2.245 2.218 15.080 1.00 86.38 94 TYR A C 1
ATOM 718 O O . TYR A 1 94 ? 1.836 1.773 16.150 1.00 86.38 94 TYR A O 1
ATOM 726 N N . ARG A 1 95 ? 2.598 3.504 14.943 1.00 86.38 95 ARG A N 1
ATOM 727 C CA . ARG A 1 95 ? 2.513 4.472 16.051 1.00 86.38 95 ARG A CA 1
ATOM 728 C C . ARG A 1 95 ? 1.079 4.626 16.557 1.00 86.38 95 ARG A C 1
ATOM 730 O O . ARG A 1 95 ? 0.856 4.638 17.764 1.00 86.38 95 ARG A O 1
ATOM 737 N N . ARG A 1 96 ? 0.107 4.700 15.643 1.00 80.38 96 ARG A N 1
ATOM 738 C CA . ARG A 1 96 ? -1.321 4.757 15.982 1.00 80.38 96 ARG A CA 1
ATOM 739 C C . ARG A 1 96 ? -1.770 3.499 16.730 1.00 80.38 96 ARG A C 1
ATOM 741 O O . ARG A 1 96 ? -2.426 3.623 17.757 1.00 80.38 9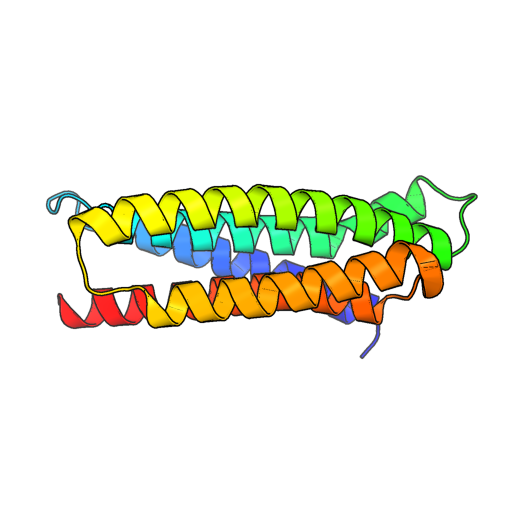6 ARG A O 1
ATOM 748 N N . ALA A 1 97 ? -1.379 2.317 16.257 1.00 77.38 97 ALA A N 1
ATOM 749 C CA . ALA A 1 97 ? -1.706 1.036 16.877 1.00 77.38 97 ALA A CA 1
ATOM 750 C C . ALA A 1 97 ? -1.141 0.929 18.298 1.00 77.38 97 ALA A C 1
ATOM 752 O O . ALA A 1 97 ? -1.878 0.593 19.218 1.00 77.38 97 ALA A O 1
ATOM 753 N N . VAL A 1 98 ? 0.131 1.288 18.502 1.00 78.25 98 VAL A N 1
ATOM 754 C CA . VAL A 1 98 ? 0.760 1.294 19.833 1.00 78.25 98 VAL A CA 1
ATOM 755 C C . VAL A 1 98 ? 0.019 2.233 20.788 1.00 78.25 98 VAL A C 1
ATOM 757 O O . VAL A 1 98 ? -0.293 1.837 21.907 1.00 78.25 98 VAL A O 1
ATOM 760 N N . ASN A 1 99 ? -0.335 3.442 20.342 1.00 74.19 99 ASN A N 1
ATOM 761 C CA . ASN A 1 99 ? -1.057 4.401 21.180 1.00 74.19 99 ASN A CA 1
ATOM 762 C C . ASN A 1 99 ? -2.459 3.905 21.575 1.00 74.19 99 ASN A C 1
ATOM 764 O O . ASN A 1 99 ? -2.876 4.106 22.713 1.00 74.19 99 ASN A O 1
ATOM 768 N N . VAL A 1 100 ? -3.178 3.241 20.665 1.00 68.94 100 VAL A N 1
ATOM 769 C CA . VAL A 1 100 ? -4.510 2.671 20.943 1.00 68.94 100 VAL A CA 1
ATOM 770 C C . VAL A 1 100 ? -4.413 1.416 21.819 1.00 68.94 100 VAL A C 1
ATOM 772 O O . VAL A 1 100 ? -5.218 1.238 22.730 1.00 68.94 100 VAL A O 1
ATOM 775 N N . ALA A 1 101 ? -3.404 0.567 21.608 1.00 66.50 101 ALA A N 1
ATOM 776 C CA . ALA A 1 101 ? -3.205 -0.660 22.381 1.00 66.50 101 ALA A CA 1
ATOM 777 C C . ALA A 1 101 ? -2.945 -0.394 23.869 1.00 66.50 101 ALA A C 1
ATOM 779 O O . ALA A 1 101 ? -3.397 -1.166 24.712 1.00 66.50 101 ALA A O 1
ATOM 780 N N . VAL A 1 102 ? -2.257 0.709 24.183 1.00 60.84 102 VAL A N 1
ATOM 781 C CA . VAL A 1 102 ? -2.040 1.177 25.562 1.00 60.84 102 VAL A CA 1
ATOM 782 C C . VAL A 1 102 ? -3.362 1.500 26.273 1.00 60.84 102 VAL A C 1
ATOM 784 O O . VAL A 1 102 ? -3.429 1.367 27.491 1.00 60.84 102 VAL A O 1
ATOM 787 N N . HIS A 1 103 ? -4.408 1.888 25.536 1.00 58.97 103 HIS A N 1
ATOM 788 C CA . HIS A 1 103 ? -5.688 2.308 26.111 1.00 58.97 103 HIS A CA 1
ATOM 789 C C . HIS A 1 103 ? -6.736 1.181 26.157 1.00 58.97 103 HIS A C 1
ATOM 791 O O . HIS A 1 103 ? -7.425 1.063 27.164 1.00 58.97 103 HIS A O 1
ATOM 797 N N . ASP A 1 104 ? -6.821 0.328 25.126 1.00 58.25 104 AS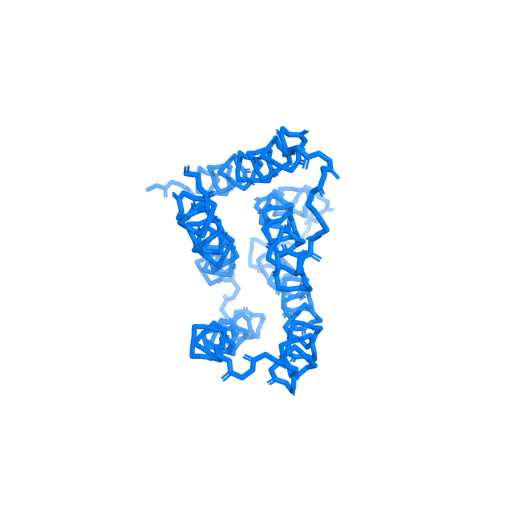P A N 1
ATOM 798 C CA . ASP A 1 104 ? -7.967 -0.589 24.957 1.00 58.25 104 ASP A CA 1
ATOM 799 C C . ASP A 1 104 ? -7.630 -2.097 25.029 1.00 58.25 104 ASP A C 1
ATOM 801 O O . ASP A 1 104 ? -8.535 -2.927 24.982 1.00 58.25 104 ASP A O 1
ATOM 805 N N . GLY A 1 105 ? -6.353 -2.497 25.132 1.00 52.88 105 GLY A N 1
ATOM 806 C CA . GLY A 1 105 ? -5.911 -3.869 25.464 1.00 52.88 105 GLY A CA 1
ATOM 807 C C . GLY A 1 105 ? -6.275 -5.032 24.512 1.00 52.88 105 GLY A C 1
ATOM 808 O O . GLY A 1 105 ? -5.695 -6.108 24.647 1.00 52.88 105 GLY A O 1
ATOM 809 N N . LEU A 1 106 ? -7.186 -4.864 23.541 1.00 49.59 106 LEU A N 1
ATOM 810 C CA . LEU A 1 106 ? -7.892 -5.994 22.902 1.00 49.59 106 LEU A CA 1
ATOM 811 C C . LEU A 1 106 ? -7.879 -6.061 21.360 1.00 49.59 106 LEU A C 1
ATOM 813 O O . LEU A 1 106 ? -8.608 -6.860 20.784 1.00 49.59 106 LEU A O 1
ATOM 817 N N . SER A 1 107 ? -7.019 -5.321 20.647 1.00 54.69 107 SER A N 1
ATOM 818 C CA . SER A 1 107 ? -7.019 -5.333 19.163 1.00 54.69 107 SER A CA 1
ATOM 819 C C . SER A 1 107 ? -5.628 -5.434 18.504 1.00 54.69 107 SER A C 1
ATOM 821 O O . SER A 1 107 ? -5.386 -4.836 17.455 1.00 54.69 107 SER A O 1
ATOM 823 N N . ASN A 1 108 ? -4.692 -6.203 19.072 1.00 60.50 108 ASN A N 1
ATOM 824 C CA . ASN A 1 108 ? -3.316 -6.259 18.542 1.00 60.50 108 ASN A CA 1
ATOM 825 C C . ASN A 1 108 ? -3.067 -7.316 17.451 1.00 60.50 108 ASN A C 1
ATOM 827 O O . ASN A 1 108 ? -2.264 -7.073 16.552 1.00 60.50 108 ASN A O 1
ATOM 831 N N . GLY A 1 109 ? -3.743 -8.470 17.482 1.00 65.88 109 GLY A N 1
ATOM 832 C CA . GLY A 1 109 ? -3.378 -9.612 16.626 1.00 65.88 109 GLY A CA 1
ATOM 833 C C . GLY A 1 109 ? -3.554 -9.360 15.123 1.00 65.88 109 GLY A C 1
ATOM 834 O O . GLY A 1 109 ? -2.636 -9.581 14.334 1.00 65.88 109 GLY A O 1
ATOM 835 N N . VAL A 1 110 ? -4.716 -8.833 14.724 1.00 69.69 110 VAL A N 1
ATOM 836 C CA . VAL A 1 110 ? -5.024 -8.574 13.307 1.00 69.69 110 VAL A CA 1
ATOM 837 C C . VAL A 1 110 ? -4.139 -7.453 12.755 1.00 69.69 110 VAL A C 1
ATOM 839 O O . VAL A 1 110 ? -3.545 -7.609 11.691 1.00 69.69 110 VAL A O 1
ATOM 842 N N . GLN A 1 111 ? -3.957 -6.357 13.496 1.00 71.25 111 GLN A N 1
ATOM 843 C CA . GLN A 1 111 ? -3.104 -5.246 13.057 1.00 71.25 111 GLN A CA 1
ATOM 844 C C . GLN A 1 111 ? -1.622 -5.642 12.960 1.00 71.25 111 GLN A C 1
ATOM 846 O O . GLN A 1 111 ? -0.944 -5.246 12.011 1.00 71.25 111 GLN A O 1
ATOM 851 N N . MET A 1 112 ? -1.116 -6.467 13.887 1.00 72.94 112 MET A N 1
ATOM 852 C CA . MET A 1 112 ? 0.245 -7.010 13.794 1.00 72.94 112 MET A CA 1
ATOM 853 C C . MET A 1 112 ? 0.439 -7.870 12.545 1.00 72.94 112 MET A C 1
ATOM 855 O O . MET A 1 112 ? 1.470 -7.744 11.885 1.00 72.94 112 MET A O 1
ATOM 859 N N . SER A 1 113 ? -0.549 -8.696 12.183 1.00 80.75 113 SER A N 1
ATOM 860 C CA . SER A 1 113 ? -0.456 -9.535 10.983 1.00 80.75 113 SER A CA 1
ATOM 861 C C . SER A 1 113 ? -0.298 -8.701 9.702 1.00 80.75 113 SER A C 1
ATOM 863 O O . SER A 1 113 ? 0.552 -9.014 8.869 1.00 80.75 113 SER A O 1
ATOM 865 N N . PHE A 1 114 ? -1.001 -7.566 9.598 1.00 83.94 114 PHE A N 1
ATOM 866 C CA . PHE A 1 114 ? -0.848 -6.635 8.477 1.00 83.94 114 PHE A CA 1
ATOM 867 C C . PHE A 1 114 ? 0.543 -6.010 8.412 1.00 83.94 114 PHE A C 1
ATOM 869 O O . PHE A 1 114 ? 1.113 -5.919 7.329 1.00 83.94 114 PHE A O 1
ATOM 876 N N . ASN A 1 115 ? 1.126 -5.638 9.554 1.00 86.19 115 ASN A N 1
ATOM 877 C CA . ASN A 1 115 ? 2.477 -5.075 9.585 1.00 86.19 115 ASN A CA 1
ATOM 878 C C . ASN A 1 115 ? 3.541 -6.089 9.134 1.00 86.19 115 ASN A C 1
ATOM 880 O O . ASN A 1 115 ? 4.487 -5.712 8.446 1.00 86.19 115 ASN A O 1
ATOM 884 N N . ILE A 1 116 ? 3.382 -7.376 9.464 1.00 89.12 116 ILE A N 1
ATOM 885 C CA . ILE A 1 116 ? 4.286 -8.431 8.978 1.00 89.12 116 ILE A CA 1
ATOM 886 C C . ILE A 1 116 ? 4.185 -8.553 7.453 1.00 89.12 116 ILE A C 1
ATOM 888 O O . ILE A 1 116 ? 5.204 -8.538 6.762 1.00 89.12 116 ILE A O 1
ATOM 892 N N . VAL A 1 117 ? 2.963 -8.612 6.911 1.00 93.38 117 VAL A N 1
ATOM 893 C CA . VAL A 1 117 ? 2.747 -8.670 5.456 1.00 93.38 117 VAL A CA 1
ATOM 894 C C . VAL A 1 117 ? 3.301 -7.416 4.772 1.00 93.38 117 VAL A C 1
ATOM 896 O O . VAL A 1 117 ? 3.953 -7.523 3.736 1.00 93.38 117 VAL A O 1
ATOM 899 N N . LEU A 1 118 ? 3.132 -6.237 5.375 1.00 94.38 118 LEU A N 1
ATOM 900 C CA . LEU A 1 118 ? 3.677 -4.975 4.877 1.00 94.38 118 LEU A CA 1
ATOM 901 C C . LEU A 1 118 ? 5.204 -5.005 4.738 1.00 94.38 118 LEU A C 1
ATOM 903 O O . LEU A 1 118 ? 5.734 -4.485 3.756 1.00 94.38 118 LEU A O 1
ATOM 907 N N . ILE A 1 119 ? 5.919 -5.609 5.693 1.00 94.94 119 ILE A N 1
ATOM 908 C CA . ILE A 1 119 ? 7.382 -5.760 5.621 1.00 94.94 119 ILE A CA 1
ATOM 909 C C . ILE A 1 119 ? 7.765 -6.620 4.412 1.00 94.94 119 ILE A C 1
ATOM 911 O O . ILE A 1 119 ? 8.649 -6.237 3.645 1.00 94.94 119 ILE A O 1
ATOM 915 N N . VAL A 1 120 ? 7.070 -7.743 4.200 1.00 96.50 120 VAL A N 1
ATOM 916 C CA . VAL A 1 120 ? 7.308 -8.634 3.051 1.00 96.50 120 VAL A CA 1
ATOM 917 C C . VAL A 1 120 ? 7.027 -7.913 1.730 1.00 96.50 120 VAL A C 1
ATOM 919 O O . VAL A 1 120 ? 7.838 -7.980 0.805 1.00 96.50 120 VAL A O 1
ATOM 922 N N . ILE A 1 121 ? 5.922 -7.167 1.650 1.00 97.44 121 ILE A N 1
ATOM 923 C CA . ILE A 1 121 ? 5.570 -6.371 0.469 1.00 97.44 121 ILE A CA 1
ATOM 924 C C . ILE A 1 121 ? 6.631 -5.301 0.196 1.00 97.44 121 ILE A C 1
ATOM 926 O O . ILE A 1 121 ? 7.118 -5.216 -0.930 1.00 97.44 121 ILE A O 1
ATOM 930 N N . ASN A 1 122 ? 7.065 -4.540 1.204 1.00 97.06 122 ASN A N 1
ATOM 931 C CA . ASN A 1 122 ? 8.121 -3.539 1.030 1.00 97.06 122 ASN A CA 1
ATOM 932 C C . ASN A 1 122 ? 9.442 -4.167 0.574 1.00 97.06 122 ASN A C 1
ATOM 934 O O . ASN A 1 122 ? 10.057 -3.661 -0.360 1.00 97.06 122 ASN A O 1
ATOM 938 N N . ALA A 1 123 ? 9.851 -5.298 1.155 1.00 97.62 123 ALA A N 1
ATOM 939 C CA . ALA A 1 123 ? 11.041 -6.022 0.709 1.00 97.62 123 ALA A CA 1
ATOM 940 C C . ALA A 1 123 ? 10.923 -6.456 -0.764 1.00 97.62 123 ALA A C 1
ATOM 942 O O . ALA A 1 123 ? 11.862 -6.279 -1.543 1.00 97.62 123 ALA A O 1
ATOM 943 N N . SER A 1 124 ? 9.751 -6.956 -1.173 1.00 97.75 124 SER A N 1
ATOM 944 C CA . SER A 1 124 ? 9.491 -7.352 -2.562 1.00 97.75 124 SER A CA 1
ATOM 945 C C . SER A 1 124 ? 9.535 -6.166 -3.534 1.00 97.75 124 SER A C 1
ATOM 947 O O . SER A 1 124 ? 10.092 -6.278 -4.626 1.00 97.75 124 SER A O 1
ATOM 949 N N . LEU A 1 125 ? 9.025 -5.002 -3.128 1.00 97.69 125 LEU A N 1
ATOM 950 C CA . LEU A 1 125 ? 9.061 -3.789 -3.937 1.00 97.69 125 LEU A CA 1
ATOM 951 C C . LEU A 1 125 ? 10.479 -3.210 -4.026 1.00 97.69 125 LEU A C 1
ATOM 953 O O . LEU A 1 125 ? 10.879 -2.772 -5.100 1.00 97.69 125 LEU A O 1
ATOM 957 N N . ILE A 1 126 ? 11.270 -3.272 -2.950 1.00 98.06 126 ILE A N 1
ATOM 958 C CA . ILE A 1 126 ? 12.696 -2.907 -2.977 1.00 98.06 126 ILE A CA 1
ATOM 959 C C . ILE A 1 126 ? 13.455 -3.808 -3.957 1.00 98.06 126 ILE A C 1
ATOM 961 O O . ILE A 1 126 ? 14.210 -3.312 -4.795 1.00 98.06 126 ILE A O 1
ATOM 965 N N . ALA A 1 127 ? 13.202 -5.119 -3.931 1.00 97.56 127 ALA A N 1
ATOM 966 C CA . ALA A 1 127 ? 13.768 -6.038 -4.915 1.00 97.56 127 ALA A CA 1
ATOM 967 C C . ALA A 1 127 ? 13.308 -5.703 -6.347 1.00 97.56 127 ALA A C 1
ATOM 969 O O . ALA A 1 127 ? 14.097 -5.797 -7.290 1.00 97.56 127 ALA A O 1
ATOM 970 N N . ASN A 1 128 ? 12.062 -5.249 -6.521 1.00 97.38 128 ASN A N 1
ATOM 971 C CA . ASN A 1 128 ? 11.567 -4.790 -7.816 1.00 97.38 128 ASN A CA 1
ATOM 972 C C . ASN A 1 128 ? 12.314 -3.551 -8.324 1.00 97.38 128 ASN A C 1
ATOM 974 O O . ASN A 1 128 ? 12.627 -3.472 -9.508 1.00 97.38 128 ASN A O 1
ATOM 978 N N . ILE A 1 129 ? 12.627 -2.603 -7.441 1.00 96.81 129 ILE A N 1
ATOM 979 C CA . ILE A 1 129 ? 13.357 -1.377 -7.788 1.00 96.81 129 ILE A CA 1
ATOM 980 C C . ILE A 1 129 ? 14.788 -1.707 -8.233 1.00 96.81 129 ILE A C 1
ATOM 982 O O . ILE A 1 129 ? 15.250 -1.197 -9.253 1.00 96.81 129 ILE A O 1
ATOM 986 N N . LEU A 1 130 ? 15.482 -2.564 -7.479 1.00 97.12 130 LEU A N 1
ATOM 987 C CA . LEU A 1 130 ? 16.911 -2.824 -7.671 1.00 97.12 130 LEU A CA 1
ATOM 988 C C . LEU A 1 130 ? 17.199 -3.858 -8.767 1.00 97.12 130 LEU A C 1
ATOM 990 O O . LEU A 1 130 ? 18.175 -3.716 -9.501 1.00 97.12 130 LEU A O 1
ATOM 994 N N . ILE A 1 131 ? 16.366 -4.896 -8.873 1.00 96.12 131 ILE A N 1
ATOM 995 C CA . ILE A 1 131 ? 16.669 -6.090 -9.672 1.00 96.12 131 ILE A CA 1
ATOM 996 C C . ILE A 1 131 ? 15.673 -6.218 -10.824 1.00 96.12 131 ILE A C 1
ATOM 998 O O . ILE A 1 131 ? 16.054 -6.094 -11.987 1.00 96.12 131 ILE A O 1
ATOM 1002 N N . PHE A 1 132 ? 14.389 -6.420 -10.519 1.00 95.38 132 PHE A N 1
ATOM 1003 C CA . PHE A 1 132 ? 13.447 -6.975 -11.498 1.00 95.38 132 PHE A CA 1
ATOM 1004 C C . PHE A 1 132 ? 12.802 -5.940 -12.430 1.00 95.38 132 PHE A C 1
ATOM 1006 O O . PHE A 1 132 ? 12.789 -6.136 -13.640 1.00 95.38 132 PHE A O 1
ATOM 1013 N N . GLY A 1 133 ? 12.259 -4.847 -11.890 1.00 93.81 133 GLY A N 1
ATOM 1014 C CA . GLY A 1 133 ? 11.497 -3.843 -12.641 1.00 93.81 133 GLY A CA 1
ATOM 1015 C C . GLY A 1 133 ? 10.284 -4.410 -13.387 1.00 93.81 133 GLY A C 1
ATOM 1016 O O . GLY A 1 133 ? 10.031 -4.037 -14.529 1.00 93.81 133 GLY A O 1
ATOM 1017 N N . ILE A 1 134 ? 9.548 -5.327 -12.757 1.00 95.75 134 ILE A N 1
ATOM 1018 C CA . ILE A 1 134 ? 8.379 -6.000 -13.333 1.00 95.75 134 ILE A CA 1
ATOM 1019 C C . ILE A 1 134 ? 7.068 -5.492 -12.726 1.00 95.75 134 ILE A C 1
ATOM 1021 O O . ILE A 1 134 ? 6.988 -5.146 -11.545 1.00 95.75 134 ILE A O 1
ATOM 1025 N N . ALA A 1 135 ? 6.001 -5.524 -13.526 1.00 95.81 135 ALA A N 1
ATOM 1026 C CA . ALA A 1 135 ? 4.667 -5.102 -13.101 1.00 95.81 135 ALA A CA 1
ATOM 1027 C C . ALA A 1 135 ? 4.100 -5.955 -11.953 1.00 95.81 135 ALA A C 1
ATOM 1029 O O . ALA A 1 135 ? 3.398 -5.440 -11.091 1.00 95.81 135 ALA A O 1
ATOM 1030 N N . ALA A 1 136 ? 4.397 -7.259 -11.918 1.00 96.38 136 ALA A N 1
ATOM 1031 C CA . ALA A 1 136 ? 3.796 -8.191 -10.959 1.00 96.38 136 ALA A CA 1
ATOM 1032 C C . ALA A 1 136 ? 4.070 -7.818 -9.493 1.00 96.38 136 ALA A C 1
ATOM 1034 O O . ALA A 1 136 ? 3.156 -7.833 -8.671 1.00 96.38 136 ALA A O 1
ATOM 1035 N N . LEU A 1 137 ? 5.306 -7.427 -9.176 1.00 96.44 137 LEU A N 1
ATOM 1036 C CA . LEU A 1 137 ? 5.678 -7.021 -7.818 1.00 96.44 137 LEU A CA 1
ATOM 1037 C C . LEU A 1 137 ? 5.047 -5.680 -7.433 1.00 96.44 137 LEU A C 1
ATOM 1039 O O . LEU A 1 137 ? 4.628 -5.500 -6.293 1.00 96.44 137 LEU A O 1
ATOM 1043 N N . TYR A 1 138 ? 4.908 -4.762 -8.391 1.00 97.31 138 TYR A N 1
ATOM 1044 C CA . TYR A 1 138 ? 4.161 -3.526 -8.183 1.00 97.31 138 TYR A CA 1
ATOM 1045 C C . TYR A 1 138 ? 2.676 -3.795 -7.886 1.00 97.31 138 TYR A C 1
ATOM 1047 O O . TYR A 1 138 ? 2.135 -3.308 -6.892 1.00 97.31 138 TYR A O 1
ATOM 1055 N N . MET A 1 139 ? 2.039 -4.635 -8.707 1.00 97.12 139 MET A N 1
ATOM 1056 C CA . MET A 1 139 ? 0.639 -5.035 -8.551 1.00 97.12 139 MET A CA 1
ATOM 1057 C C . MET A 1 139 ? 0.378 -5.717 -7.203 1.00 97.12 139 MET A C 1
ATOM 1059 O O . MET A 1 139 ? -0.676 -5.493 -6.613 1.00 97.12 139 MET A O 1
ATOM 1063 N N . ALA A 1 140 ? 1.336 -6.483 -6.672 1.00 97.06 140 ALA A N 1
ATOM 1064 C CA . ALA A 1 140 ? 1.230 -7.073 -5.337 1.00 97.06 140 ALA A CA 1
ATOM 1065 C C . ALA A 1 140 ? 1.114 -6.008 -4.229 1.00 97.06 140 ALA A C 1
ATOM 1067 O O . ALA A 1 140 ? 0.324 -6.173 -3.300 1.00 97.06 140 ALA A O 1
ATOM 1068 N N . GLY A 1 141 ? 1.838 -4.890 -4.346 1.00 96.88 141 GLY A N 1
ATOM 1069 C CA . GLY A 1 141 ? 1.722 -3.767 -3.412 1.00 96.88 141 GLY A CA 1
ATOM 1070 C C . GLY A 1 141 ? 0.367 -3.056 -3.493 1.00 96.88 141 GLY A C 1
ATOM 1071 O O . GLY A 1 141 ? -0.222 -2.730 -2.463 1.00 96.88 141 GLY A O 1
ATOM 1072 N N . VAL A 1 142 ? -0.171 -2.878 -4.704 1.00 97.06 142 VAL A N 1
ATOM 1073 C CA . VAL A 1 142 ? -1.530 -2.337 -4.903 1.00 97.06 142 VAL A CA 1
ATOM 1074 C C . VAL A 1 142 ? -2.585 -3.277 -4.317 1.00 97.06 142 VAL A C 1
ATOM 1076 O O . VAL A 1 142 ? -3.470 -2.841 -3.580 1.00 97.06 142 VAL A O 1
ATOM 1079 N N . LEU A 1 143 ? -2.454 -4.580 -4.576 1.00 96.50 143 LEU A N 1
ATOM 1080 C CA . LEU A 1 143 ? -3.357 -5.599 -4.050 1.00 96.50 143 LEU A CA 1
ATOM 1081 C C . LEU A 1 143 ? -3.329 -5.647 -2.521 1.00 96.50 143 LEU A C 1
ATOM 1083 O O . LEU A 1 143 ? -4.381 -5.762 -1.898 1.00 96.50 143 LEU A O 1
ATOM 1087 N N . TYR A 1 144 ? -2.151 -5.508 -1.910 1.00 95.75 144 TYR A N 1
ATOM 1088 C CA . TYR A 1 144 ? -2.022 -5.423 -0.458 1.00 95.75 144 TYR A CA 1
ATOM 1089 C C . TYR A 1 144 ? -2.873 -4.285 0.123 1.00 95.75 144 TYR A C 1
ATOM 1091 O O . TYR A 1 144 ? -3.606 -4.516 1.082 1.00 95.75 144 TYR A O 1
ATOM 1099 N N . MET A 1 145 ? -2.840 -3.085 -0.472 1.00 95.44 145 MET A N 1
ATOM 1100 C CA . MET A 1 145 ? -3.655 -1.956 -0.000 1.00 95.44 145 MET A CA 1
ATOM 1101 C C . MET A 1 145 ? -5.157 -2.248 -0.104 1.00 95.44 145 MET A C 1
ATOM 1103 O O . 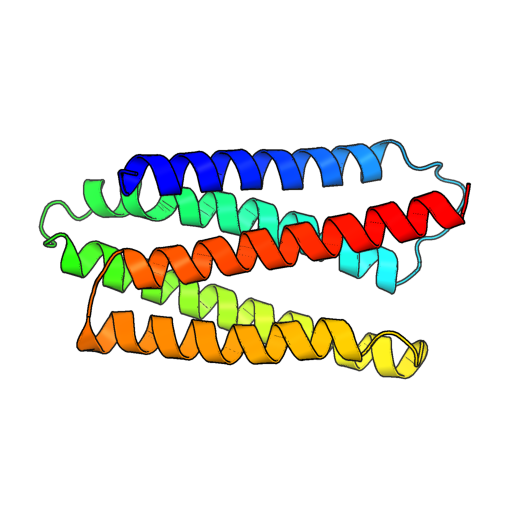MET A 1 145 ? -5.899 -1.958 0.833 1.00 95.44 145 MET A O 1
ATOM 1107 N N . LEU A 1 146 ? -5.598 -2.872 -1.202 1.00 94.81 146 LEU A N 1
ATOM 1108 C CA . LEU A 1 146 ? -6.997 -3.275 -1.382 1.00 94.81 146 LEU A CA 1
ATOM 1109 C C . LEU A 1 146 ? -7.433 -4.324 -0.360 1.00 94.81 146 LEU A C 1
ATOM 1111 O O . LEU A 1 146 ? -8.498 -4.190 0.236 1.00 94.81 146 LEU A O 1
ATOM 1115 N N . VAL A 1 147 ? -6.614 -5.353 -0.133 1.00 94.06 147 VAL A N 1
ATOM 1116 C CA . VAL A 1 147 ? -6.910 -6.412 0.840 1.00 94.06 147 VAL A CA 1
ATOM 1117 C C . VAL A 1 147 ? -6.933 -5.841 2.255 1.00 94.06 147 VAL A C 1
ATOM 1119 O O . VAL A 1 147 ? -7.874 -6.103 2.999 1.00 94.06 147 VAL A O 1
ATOM 1122 N N . ALA A 1 148 ? -5.951 -5.017 2.623 1.00 91.25 148 ALA A N 1
ATOM 1123 C CA . ALA A 1 148 ? -5.905 -4.379 3.934 1.00 91.25 148 ALA A CA 1
ATOM 1124 C C . ALA A 1 148 ? -7.104 -3.442 4.161 1.00 91.25 148 ALA A C 1
ATOM 1126 O O . ALA A 1 148 ? -7.755 -3.520 5.204 1.00 91.25 148 ALA A O 1
ATOM 1127 N N . GLY A 1 149 ? -7.454 -2.615 3.171 1.00 89.88 149 GLY A N 1
ATOM 1128 C CA . GLY A 1 149 ? -8.637 -1.754 3.226 1.00 89.88 149 GLY A CA 1
ATOM 1129 C C . GLY A 1 149 ? -9.945 -2.549 3.287 1.00 89.88 149 GLY A C 1
ATOM 1130 O O . GLY A 1 149 ? -10.819 -2.239 4.095 1.00 89.88 149 GLY A O 1
ATOM 1131 N N . GLY A 1 150 ? -10.064 -3.613 2.490 1.00 90.62 150 GLY A N 1
ATOM 1132 C CA . GLY A 1 150 ? -11.238 -4.486 2.450 1.00 90.62 150 GLY A CA 1
ATOM 1133 C C . GLY A 1 150 ? -11.457 -5.260 3.750 1.00 90.62 150 GLY A C 1
ATOM 1134 O O . GLY A 1 150 ? -12.577 -5.309 4.254 1.00 90.62 150 GLY A O 1
ATOM 1135 N N . VAL A 1 151 ? -10.400 -5.809 4.353 1.00 89.50 151 VAL A N 1
ATOM 1136 C CA . VAL A 1 151 ? -10.500 -6.476 5.662 1.00 89.50 151 VAL A CA 1
ATOM 1137 C C . VAL A 1 151 ? -10.899 -5.478 6.748 1.00 89.50 151 VAL A C 1
ATOM 1139 O O . VAL A 1 151 ? -11.786 -5.777 7.546 1.00 89.50 151 VAL A O 1
ATOM 1142 N N . GLN A 1 152 ? -10.313 -4.277 6.756 1.00 85.75 152 GLN A N 1
ATOM 1143 C CA . GLN A 1 152 ? -10.687 -3.238 7.718 1.00 85.75 152 GLN A CA 1
ATOM 1144 C C . GLN A 1 152 ? -12.157 -2.820 7.560 1.00 85.75 152 GLN A C 1
ATOM 1146 O O . GLN A 1 152 ? -12.854 -2.625 8.556 1.00 85.75 152 GLN A O 1
ATOM 1151 N N . PHE A 1 153 ? -12.643 -2.738 6.320 1.00 86.06 153 PHE A N 1
ATOM 1152 C CA . PHE A 1 153 ? -14.050 -2.488 6.022 1.00 86.06 153 PHE A CA 1
ATOM 1153 C C . PHE A 1 153 ? -14.960 -3.598 6.560 1.00 86.06 153 PHE A C 1
ATOM 1155 O O . PHE A 1 153 ? -15.946 -3.301 7.228 1.00 86.06 153 PHE A O 1
ATOM 1162 N N . MET A 1 154 ? -14.609 -4.869 6.351 1.00 87.25 154 MET A N 1
ATOM 1163 C CA . MET A 1 154 ? -15.384 -6.003 6.870 1.00 87.25 154 MET A CA 1
ATOM 1164 C C . MET A 1 154 ? -15.451 -6.014 8.401 1.00 87.25 154 MET A C 1
ATOM 1166 O O . MET A 1 154 ? -16.521 -6.237 8.964 1.00 87.25 154 MET A O 1
ATOM 1170 N N . ILE A 1 155 ? -14.334 -5.724 9.078 1.00 83.31 155 ILE A N 1
ATOM 1171 C CA . ILE A 1 155 ? -14.293 -5.595 10.543 1.00 83.31 155 ILE A CA 1
ATOM 1172 C C . ILE A 1 155 ? -15.229 -4.475 11.000 1.00 83.31 155 ILE A C 1
ATOM 1174 O O . ILE A 1 155 ? -16.013 -4.661 11.929 1.00 83.31 155 ILE A O 1
ATOM 1178 N N . PHE A 1 156 ? -15.176 -3.328 10.326 1.00 80.19 156 PHE A N 1
ATOM 1179 C CA . PHE A 1 156 ? -16.015 -2.182 10.648 1.00 80.19 156 PHE A CA 1
ATOM 1180 C C . PHE A 1 156 ? -17.514 -2.481 10.458 1.00 80.19 156 PHE A C 1
ATOM 1182 O O . PHE A 1 156 ? -18.315 -2.163 11.335 1.00 80.19 156 PHE A O 1
ATOM 1189 N N . VAL A 1 157 ? -17.900 -3.144 9.362 1.00 81.75 157 VAL A N 1
ATOM 1190 C CA . VAL A 1 157 ? -19.292 -3.569 9.124 1.00 81.75 157 VAL A CA 1
ATOM 1191 C C . VAL A 1 157 ? -19.757 -4.568 10.186 1.00 81.75 157 VAL A C 1
ATOM 1193 O O . VAL A 1 157 ? -20.860 -4.429 10.710 1.00 81.75 157 VAL A O 1
ATOM 1196 N N . TYR A 1 158 ? -18.915 -5.541 10.544 1.00 82.88 158 TYR A N 1
ATOM 1197 C CA . TYR A 1 158 ? -19.229 -6.524 11.583 1.00 82.88 158 TYR A CA 1
ATOM 1198 C C . TYR A 1 158 ? -19.464 -5.865 12.948 1.00 82.88 158 TYR A C 1
ATOM 1200 O O . TYR A 1 158 ? -20.449 -6.165 13.618 1.00 82.88 158 TYR A O 1
ATOM 1208 N N . GLN A 1 159 ? -18.600 -4.924 13.339 1.00 76.56 159 GLN A N 1
ATOM 1209 C CA . GLN A 1 159 ? -18.755 -4.165 14.583 1.00 76.56 159 GLN A CA 1
ATOM 1210 C C . GLN A 1 159 ? -20.039 -3.330 14.591 1.00 76.56 159 GLN A C 1
ATOM 1212 O O . GLN A 1 159 ? -20.724 -3.274 15.608 1.00 76.56 159 GLN A O 1
ATOM 1217 N N . TYR A 1 160 ? -20.387 -2.714 13.458 1.00 72.88 160 TYR A N 1
ATOM 1218 C CA . TYR A 1 160 ? -21.616 -1.935 13.332 1.00 72.88 160 TYR A CA 1
ATOM 1219 C C . TYR A 1 160 ? -22.872 -2.812 13.457 1.00 72.88 160 TYR A C 1
ATOM 1221 O O . TYR A 1 160 ? -23.811 -2.433 14.151 1.00 72.88 160 TYR A O 1
ATOM 1229 N N . ALA A 1 161 ? -22.869 -4.004 12.851 1.00 76.31 161 ALA A N 1
ATOM 1230 C CA . ALA A 1 161 ? -23.987 -4.949 12.916 1.00 76.31 161 ALA A CA 1
ATOM 1231 C C . ALA A 1 161 ? -24.235 -5.525 14.323 1.00 76.31 161 ALA A C 1
ATOM 1233 O O . ALA A 1 161 ? -25.347 -5.939 14.622 1.00 76.31 161 ALA A O 1
ATOM 1234 N N . GLN A 1 162 ? -23.222 -5.561 15.195 1.00 73.88 162 GLN A N 1
ATOM 1235 C CA . GLN A 1 162 ? -23.392 -6.001 16.587 1.00 73.88 162 GLN A CA 1
ATOM 1236 C C . GLN A 1 162 ? -23.996 -4.929 17.510 1.00 73.88 162 GLN A C 1
ATOM 1238 O O . GLN A 1 162 ? -24.414 -5.253 18.619 1.00 73.88 162 GLN A O 1
ATOM 1243 N N . GLN A 1 163 ? -24.004 -3.659 17.092 1.00 65.81 163 GLN A N 1
ATOM 1244 C CA . GLN A 1 163 ? -24.518 -2.536 17.888 1.00 65.81 163 GLN A CA 1
ATOM 1245 C C . GLN A 1 163 ? -25.977 -2.169 17.558 1.00 65.81 163 GLN A C 1
ATOM 1247 O O . GLN A 1 163 ? -26.553 -1.328 18.250 1.00 65.81 163 GLN A O 1
ATOM 1252 N N . SER A 1 164 ? -26.549 -2.754 16.500 1.00 55.38 164 SER A N 1
ATOM 1253 C CA . SER A 1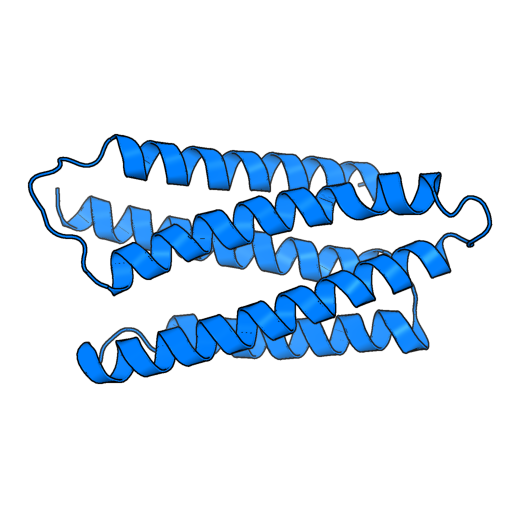 164 ? -27.942 -2.584 16.054 1.00 55.38 164 SER A CA 1
ATOM 1254 C C . SER A 1 164 ? -28.847 -3.689 16.578 1.00 55.38 164 SER A C 1
ATOM 1256 O O . SER A 1 164 ? -29.968 -3.358 17.018 1.00 55.38 164 SER A O 1
#

Foldseek 3Di:
DDLLVLLVVLLVLLVVQLVVLVVVVVPDDPPDDDDLLLVLLSVLLNVLSVVLNCLSCQLPVLCVVPVPDDLLVSLLVSLVVLLVVLVVVLVVLVVSLVVVCVPPVPPPPVSVVLSVVSVVLSVLSVCSNPPNSDSVSSSVSSVSSSVSSVVSSVVSVVVVVVVD

Secondary structure (DSSP, 8-state):
--HHHHHHHHHHHHHHHHHHHHHHHHHS-TTSPPPHHHHHHHHHHHHHHHHHHHHHHTHHHHHHHTTTS-HHHHHHHHHHHHHHHHHHHHHHHHHHHHHHHHHHSS-HHHHHHHHHHHHHHHHHHHHIIIII--HHHHHHHHHHHHHHHHHHHHHHHHHHHT--

pLDDT: mean 86.11, std 11.97, range [49.59, 98.06]